Protein AF-A0A1X7VXQ3-F1 (afdb_monomer_lite)

InterPro domains:
  IPR001878 Zinc finger, CCHC-type [PF00098] (81-95)
  IPR001878 Zinc finger, CCHC-type [PS50158] (81-95)
  IPR001878 Zinc finger, CCHC-type [SM00343] (81-97)
  IPR003309 SCAN domain [PF02023] (4-66)
  IPR003309 SCAN domain [PS50804] (2-63)
  IPR003309 SCAN domain [SM00431] (2-93)
  IPR036875 Zinc finger, CCHC-type superfamily [SSF57756] (75-102)
  IPR038269 SCAN domain superfamily [G3DSA:1.10.4020.10] (1-68)

Structure (mmCIF, N/CA/C/O backbone):
data_AF-A0A1X7VXQ3-F1
#
_entry.id   AF-A0A1X7VXQ3-F1
#
loop_
_atom_site.group_PDB
_atom_site.id
_atom_site.type_symbol
_atom_site.label_atom_id
_atom_site.label_alt_id
_atom_site.label_comp_id
_atom_site.label_asym_id
_atom_site.label_entity_id
_atom_site.label_seq_id
_atom_site.pdbx_PDB_ins_code
_atom_site.Cartn_x
_atom_site.Cartn_y
_atom_site.Cartn_z
_atom_site.occupancy
_atom_site.B_iso_or_equiv
_atom_site.auth_seq_id
_atom_site.auth_comp_id
_atom_site.auth_asym_id
_atom_site.auth_atom_id
_atom_site.pdbx_PDB_model_num
ATOM 1 N N . MET A 1 1 ? -25.229 -13.938 18.050 1.00 72.38 1 MET A N 1
ATOM 2 C CA . MET A 1 1 ? -24.427 -14.676 17.047 1.00 72.38 1 MET A CA 1
ATOM 3 C C . MET A 1 1 ? -23.455 -13.798 16.242 1.00 72.38 1 MET A C 1
ATOM 5 O O . MET A 1 1 ? -22.750 -14.347 15.414 1.00 72.38 1 MET A O 1
ATOM 9 N N . LEU A 1 2 ? -23.349 -12.481 16.486 1.00 72.12 2 LEU A N 1
ATOM 10 C CA . LEU A 1 2 ? -22.375 -11.622 15.783 1.00 72.12 2 LEU A CA 1
ATOM 11 C C . LEU A 1 2 ? -21.063 -11.397 16.543 1.00 72.12 2 LEU A C 1
ATOM 13 O O . LEU A 1 2 ? -20.133 -10.846 15.964 1.00 72.12 2 LEU A O 1
ATOM 17 N N . THR A 1 3 ? -20.974 -11.860 17.796 1.00 80.31 3 THR A N 1
ATOM 18 C CA . THR A 1 3 ? -19.852 -11.569 18.699 1.00 80.31 3 THR A CA 1
ATOM 19 C C . THR A 1 3 ? -18.476 -11.785 18.055 1.00 80.31 3 THR A C 1
ATOM 21 O O . THR A 1 3 ? -17.692 -10.843 18.106 1.00 80.31 3 THR A O 1
ATOM 24 N N . PRO A 1 4 ? -18.199 -12.879 17.306 1.00 90.25 4 PRO A N 1
ATOM 25 C CA . PRO A 1 4 ? -16.858 -13.101 16.764 1.00 90.25 4 PRO A CA 1
ATOM 26 C C . PRO A 1 4 ? -16.435 -12.070 15.709 1.00 90.25 4 PRO A C 1
ATOM 28 O O . PRO A 1 4 ? -15.259 -11.737 15.613 1.00 90.25 4 PRO A O 1
ATOM 31 N N . ILE A 1 5 ? -17.379 -11.572 14.902 1.00 90.00 5 ILE A N 1
ATOM 32 C CA . ILE A 1 5 ? -17.082 -10.614 13.827 1.00 90.00 5 ILE A CA 1
ATOM 33 C C . ILE A 1 5 ? -16.861 -9.222 14.414 1.00 90.00 5 ILE A C 1
ATOM 35 O O . ILE A 1 5 ? -15.911 -8.548 14.024 1.00 90.00 5 ILE A O 1
ATOM 39 N N . THR A 1 6 ? -17.688 -8.811 15.377 1.00 89.69 6 THR A N 1
ATOM 40 C CA . THR A 1 6 ? -17.479 -7.559 16.122 1.00 89.69 6 THR A CA 1
ATOM 41 C C . THR A 1 6 ? -16.133 -7.553 16.840 1.00 89.69 6 THR A C 1
ATOM 43 O O . THR A 1 6 ? -15.379 -6.604 16.672 1.00 89.69 6 THR A O 1
ATOM 46 N N . ASP A 1 7 ? -15.762 -8.645 17.517 1.00 93.06 7 ASP A N 1
ATOM 47 C CA . ASP A 1 7 ? -14.481 -8.732 18.233 1.00 93.06 7 ASP A CA 1
ATOM 48 C C . ASP A 1 7 ? -13.268 -8.590 17.295 1.00 93.06 7 ASP A C 1
ATOM 50 O O . ASP A 1 7 ? -12.219 -8.068 17.680 1.00 93.06 7 ASP A O 1
ATOM 54 N N . LEU A 1 8 ? -13.376 -9.093 16.061 1.00 91.81 8 LEU A N 1
ATOM 55 C CA . LEU A 1 8 ? -12.333 -8.957 15.041 1.00 91.81 8 LEU A CA 1
ATOM 56 C C . LEU A 1 8 ? -12.295 -7.547 14.452 1.00 91.81 8 LEU A C 1
ATOM 58 O O . LEU A 1 8 ? -11.207 -7.000 14.265 1.00 91.81 8 LEU A O 1
ATOM 62 N N . ALA A 1 9 ? -13.461 -6.956 14.189 1.00 89.69 9 ALA A N 1
ATOM 63 C CA . ALA A 1 9 ? -13.564 -5.587 13.702 1.00 89.69 9 ALA A CA 1
ATOM 64 C C . ALA A 1 9 ? -12.978 -4.592 14.715 1.00 89.69 9 ALA A C 1
ATOM 66 O O . ALA A 1 9 ? -12.194 -3.730 14.322 1.00 89.69 9 ALA A O 1
ATOM 67 N N . ASP A 1 10 ? -13.258 -4.767 16.008 1.00 89.44 10 ASP A N 1
ATOM 68 C CA . ASP A 1 10 ? -12.723 -3.922 17.082 1.00 89.44 10 ASP A CA 1
ATOM 69 C C . ASP A 1 10 ? -11.194 -4.013 17.175 1.00 89.44 10 ASP A C 1
ATOM 71 O O . ASP A 1 10 ? -10.506 -3.003 17.332 1.00 89.44 10 ASP A O 1
ATOM 75 N N . LYS A 1 11 ? -10.634 -5.219 17.014 1.00 90.81 11 LYS A N 1
ATOM 76 C CA . LYS A 1 11 ? -9.175 -5.419 16.977 1.00 90.81 11 LYS A CA 1
ATOM 77 C C . LYS A 1 11 ? -8.533 -4.778 15.751 1.00 90.81 11 LYS A C 1
ATOM 79 O O . LYS A 1 11 ? -7.434 -4.240 15.854 1.00 90.81 11 LYS A O 1
ATOM 84 N N . TRP A 1 12 ? -9.188 -4.859 14.595 1.00 89.62 12 TRP A N 1
ATOM 85 C CA . TRP A 1 12 ? -8.664 -4.316 13.344 1.00 89.62 12 TRP A CA 1
ATOM 86 C C . TRP A 1 12 ? -8.716 -2.786 13.310 1.00 89.62 12 TRP A C 1
ATOM 88 O O . TRP A 1 12 ? -7.740 -2.137 12.938 1.00 89.62 12 TRP A O 1
ATOM 98 N N . LEU A 1 13 ? -9.829 -2.204 13.752 1.00 90.75 13 LEU A N 1
ATOM 99 C CA . LEU A 1 13 ? -10.107 -0.770 13.669 1.00 90.75 13 LEU A CA 1
ATOM 100 C C . LEU A 1 13 ? -9.645 0.013 14.906 1.00 90.75 13 LEU A C 1
ATOM 102 O O . LEU A 1 13 ? -9.999 1.179 15.054 1.00 90.75 13 LEU A O 1
ATOM 106 N N . VAL A 1 14 ? -8.813 -0.579 15.769 1.00 89.62 14 VAL A N 1
ATOM 107 C CA . VAL A 1 14 ? -8.355 0.033 17.032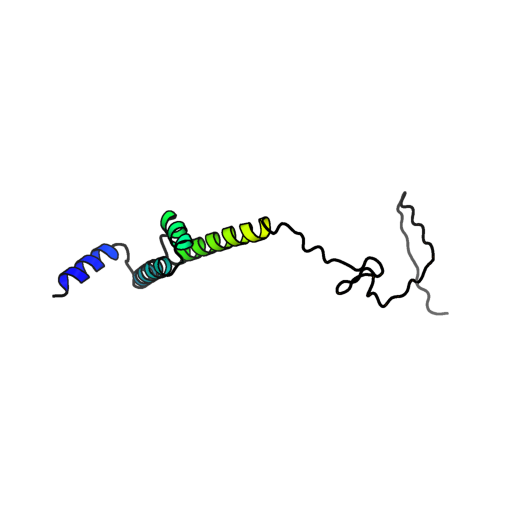 1.00 89.62 14 VAL A CA 1
ATOM 108 C C . VAL A 1 14 ? -7.675 1.400 16.851 1.00 89.62 14 VAL A C 1
ATOM 110 O O . VAL A 1 14 ? -7.748 2.256 17.728 1.00 89.62 14 VAL A O 1
ATOM 113 N N . SER A 1 15 ? -7.025 1.637 15.707 1.00 83.75 15 SER A N 1
ATOM 114 C CA . SER A 1 15 ? -6.364 2.908 15.372 1.00 83.75 15 SER A CA 1
ATOM 115 C C . SER A 1 15 ? -7.260 3.894 14.605 1.00 83.75 15 SER A C 1
ATOM 117 O O . SER A 1 15 ? -6.843 5.020 14.320 1.00 83.75 15 SER A O 1
ATOM 119 N N . CYS A 1 16 ? -8.488 3.499 14.262 1.00 89.88 16 CYS A N 1
ATOM 120 C CA . CYS A 1 16 ? -9.429 4.303 13.493 1.00 89.88 16 CYS A CA 1
ATOM 121 C C . CYS A 1 16 ? -10.340 5.108 14.420 1.00 89.88 16 CYS A C 1
ATOM 123 O O . CYS A 1 16 ? -11.357 4.620 14.899 1.00 89.88 16 CYS A O 1
ATOM 125 N N . THR A 1 17 ? -10.001 6.375 14.640 1.00 91.00 17 THR A N 1
ATOM 126 C CA . THR A 1 17 ? -10.780 7.264 15.519 1.00 91.00 17 THR A CA 1
ATOM 127 C C . THR A 1 17 ? -11.895 8.024 14.801 1.00 91.00 17 THR A C 1
ATOM 129 O O . THR A 1 17 ? -12.737 8.635 15.455 1.00 91.00 17 THR A O 1
ATOM 132 N N . THR A 1 18 ? -11.917 8.005 13.464 1.00 95.75 18 THR A N 1
ATOM 133 C CA . THR A 1 18 ? -12.921 8.7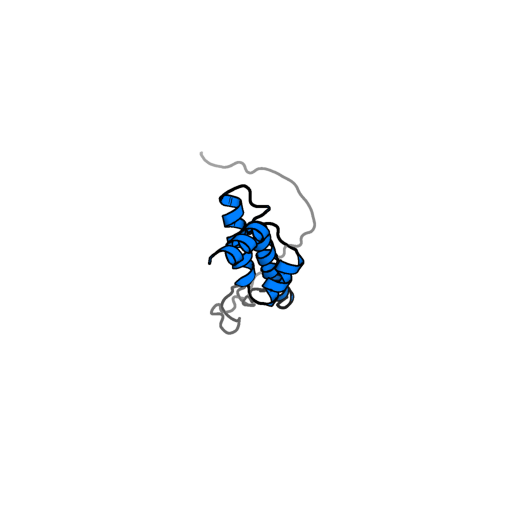06 12.654 1.00 95.75 18 THR A CA 1
ATOM 134 C C . THR A 1 18 ? -13.442 7.830 11.521 1.00 95.75 18 THR A C 1
ATOM 136 O O . THR A 1 18 ? -12.789 6.874 11.093 1.00 95.75 18 THR A O 1
ATOM 139 N N . ARG A 1 19 ? -14.616 8.189 10.989 1.00 96.56 19 ARG A N 1
ATOM 140 C CA . ARG A 1 19 ? -15.218 7.526 9.824 1.00 96.56 19 ARG A CA 1
ATOM 141 C C . ARG A 1 19 ? -14.261 7.506 8.631 1.00 96.56 19 ARG A C 1
ATOM 143 O O . ARG A 1 19 ? -14.174 6.504 7.930 1.00 96.56 19 ARG A O 1
ATOM 150 N N . GLU A 1 20 ? -13.525 8.588 8.417 1.00 96.62 20 GLU A N 1
ATOM 151 C CA . GLU A 1 20 ? -12.558 8.732 7.328 1.00 96.62 20 GLU A CA 1
ATOM 152 C C . GLU A 1 20 ? -11.404 7.739 7.480 1.00 96.62 20 GLU A C 1
ATOM 154 O O . GLU A 1 20 ? -10.971 7.162 6.488 1.00 96.62 20 GLU A O 1
ATOM 159 N N . LYS A 1 21 ? -10.944 7.488 8.713 1.00 95.06 21 LYS A N 1
ATOM 160 C CA . LYS A 1 21 ? -9.909 6.482 8.989 1.00 95.06 21 LYS A CA 1
ATOM 161 C C . LYS A 1 21 ? -10.399 5.062 8.732 1.00 95.06 21 LYS A C 1
ATOM 163 O O . LYS A 1 21 ? -9.676 4.294 8.109 1.00 95.06 21 LYS A O 1
ATOM 168 N N . VAL A 1 22 ? -11.632 4.739 9.126 1.00 95.75 22 VAL A N 1
ATOM 169 C CA . VAL A 1 22 ? -12.237 3.431 8.815 1.00 95.75 22 VAL A CA 1
ATOM 170 C C . VAL A 1 22 ? -12.336 3.231 7.302 1.00 95.75 22 VAL A C 1
ATOM 172 O O . VAL A 1 22 ? -11.946 2.185 6.790 1.00 95.75 22 VAL A O 1
ATOM 175 N N . ILE A 1 23 ? -12.813 4.248 6.577 1.00 96.75 23 ILE A N 1
ATOM 176 C CA . ILE A 1 23 ? -12.896 4.210 5.112 1.00 96.75 23 ILE A CA 1
ATOM 177 C C . ILE A 1 23 ? -11.508 3.999 4.502 1.00 96.75 23 ILE A C 1
ATOM 179 O O . ILE A 1 23 ? -11.353 3.127 3.653 1.00 96.75 23 ILE A O 1
ATOM 183 N N . ASP A 1 24 ? -10.498 4.750 4.944 1.00 96.62 24 ASP A N 1
ATOM 184 C CA . ASP A 1 24 ? -9.130 4.616 4.438 1.00 96.62 24 ASP A CA 1
ATOM 185 C C . ASP A 1 24 ? -8.538 3.225 4.716 1.00 96.62 24 ASP A C 1
ATOM 187 O O . ASP A 1 24 ? -7.906 2.660 3.827 1.00 96.62 24 ASP A O 1
ATOM 191 N N . CYS A 1 25 ? -8.799 2.626 5.884 1.00 95.19 25 CYS A N 1
ATOM 192 C CA . CYS A 1 25 ? -8.393 1.252 6.200 1.00 95.19 25 CYS A CA 1
ATOM 193 C C . CYS A 1 25 ? -9.019 0.222 5.254 1.00 95.19 25 CYS A C 1
ATOM 195 O O . CYS A 1 25 ? -8.308 -0.632 4.721 1.00 95.19 25 CYS A O 1
ATOM 197 N N . VAL A 1 26 ? -10.327 0.325 5.000 1.00 95.81 26 VAL A N 1
ATOM 198 C CA . VAL A 1 26 ? -11.030 -0.565 4.061 1.00 95.81 26 VAL A CA 1
ATOM 199 C C . VAL A 1 26 ? -10.491 -0.386 2.641 1.00 95.81 26 VAL A C 1
ATOM 201 O O . VAL A 1 26 ? -10.207 -1.370 1.957 1.00 95.81 26 VAL A O 1
ATOM 204 N N . ILE A 1 27 ? -10.312 0.863 2.193 1.00 97.31 27 ILE A N 1
ATOM 205 C CA . ILE A 1 27 ? -9.757 1.158 0.867 1.00 97.31 27 ILE A CA 1
ATOM 206 C C . ILE A 1 27 ? -8.340 0.605 0.758 1.00 97.31 27 ILE A C 1
ATOM 208 O O . ILE A 1 27 ? -8.026 -0.023 -0.246 1.00 97.31 27 ILE A O 1
ATOM 212 N N . LEU A 1 28 ? -7.491 0.814 1.764 1.00 97.00 28 LEU A N 1
ATOM 213 C CA . LEU A 1 28 ? -6.117 0.324 1.779 1.00 97.00 28 LEU A CA 1
ATOM 214 C C . LEU A 1 28 ? -6.067 -1.198 1.618 1.00 97.00 28 LEU A C 1
ATOM 216 O O . LEU A 1 28 ? -5.347 -1.698 0.752 1.00 97.00 28 LEU A O 1
ATOM 220 N N . GLU A 1 29 ? -6.844 -1.933 2.411 1.00 94.88 29 GLU A N 1
ATOM 221 C CA . GLU A 1 29 ? -6.888 -3.393 2.327 1.00 94.88 29 GLU A CA 1
ATOM 222 C C . GLU A 1 29 ? -7.361 -3.860 0.945 1.00 94.88 29 GLU A C 1
ATOM 224 O O . GLU A 1 29 ? -6.699 -4.675 0.291 1.00 94.88 29 GLU A O 1
ATOM 229 N N . GLN A 1 30 ? -8.472 -3.300 0.462 1.00 97.62 30 GLN A N 1
ATOM 230 C CA . GLN A 1 30 ? -9.042 -3.679 -0.826 1.00 97.62 30 GLN A CA 1
ATOM 231 C C . GLN A 1 30 ? -8.114 -3.320 -1.994 1.00 97.62 30 GLN A C 1
ATOM 233 O O . GLN A 1 30 ? -7.960 -4.113 -2.928 1.00 97.62 30 GLN A O 1
ATOM 238 N N . PHE A 1 31 ? -7.472 -2.153 -1.929 1.00 97.88 31 PHE A N 1
ATOM 239 C CA . PHE A 1 31 ? -6.500 -1.681 -2.909 1.00 97.88 31 PHE A CA 1
ATOM 240 C C . PHE A 1 31 ? -5.314 -2.638 -2.999 1.00 97.88 31 PHE A C 1
ATOM 242 O O . PHE A 1 31 ? -4.965 -3.095 -4.083 1.00 97.88 31 PHE A O 1
ATOM 249 N N . VAL A 1 32 ? -4.718 -3.006 -1.865 1.00 97.00 32 VAL A N 1
ATOM 250 C CA . VAL A 1 32 ? -3.574 -3.923 -1.852 1.00 97.00 32 VAL A CA 1
ATOM 251 C C . VAL A 1 32 ? -3.965 -5.304 -2.390 1.00 97.00 32 VAL A C 1
ATOM 253 O O . VAL A 1 32 ? -3.175 -5.927 -3.099 1.00 97.00 32 VAL A O 1
ATOM 256 N N . ASN A 1 33 ? -5.174 -5.786 -2.097 1.00 94.44 33 ASN A N 1
ATOM 257 C CA . ASN A 1 33 ? -5.626 -7.108 -2.534 1.00 94.44 33 ASN A CA 1
ATOM 258 C C . ASN A 1 33 ? -5.951 -7.188 -4.036 1.00 94.44 33 ASN A C 1
ATOM 260 O O . ASN A 1 33 ? -5.754 -8.252 -4.623 1.00 94.44 33 ASN A O 1
ATOM 264 N N . VAL A 1 34 ? -6.378 -6.090 -4.674 1.00 96.88 34 VAL A N 1
ATOM 265 C CA . VAL A 1 34 ? -6.683 -6.074 -6.121 1.00 96.88 34 VAL A CA 1
ATOM 266 C C . VAL A 1 34 ? -5.438 -5.941 -7.009 1.00 96.88 34 VAL A C 1
ATOM 268 O O . VAL A 1 34 ? -5.494 -6.244 -8.200 1.00 96.88 34 VAL A O 1
ATOM 271 N N . LEU A 1 35 ? -4.298 -5.517 -6.454 1.00 96.06 35 LEU A N 1
ATOM 272 C CA . LEU A 1 35 ? -3.053 -5.400 -7.217 1.00 96.06 35 LEU A CA 1
ATOM 273 C C . LEU A 1 35 ? -2.588 -6.761 -7.774 1.00 96.06 35 LEU A C 1
ATOM 275 O O . LEU A 1 35 ? -2.728 -7.776 -7.089 1.00 96.06 35 LEU A O 1
ATOM 279 N N . PRO A 1 36 ? -1.954 -6.797 -8.964 1.00 95.31 36 PRO A N 1
ATOM 280 C CA . PRO A 1 36 ? -1.237 -7.977 -9.448 1.00 95.31 36 PRO A CA 1
ATOM 281 C C . PRO A 1 36 ? -0.178 -8.447 -8.443 1.00 95.31 36 PRO A C 1
ATOM 283 O O . PRO A 1 36 ? 0.362 -7.637 -7.691 1.00 95.31 36 PRO A O 1
ATOM 286 N N . GLU A 1 37 ? 0.154 -9.741 -8.443 1.00 94.81 37 GLU A N 1
ATOM 287 C CA . GLU A 1 37 ? 0.995 -10.368 -7.411 1.00 94.81 37 GLU A CA 1
ATOM 288 C C . GLU A 1 37 ? 2.318 -9.640 -7.158 1.00 94.81 37 GLU A C 1
ATOM 290 O O . GLU A 1 37 ? 2.634 -9.313 -6.015 1.00 94.81 37 GLU A O 1
ATOM 295 N N . GLU A 1 38 ? 3.049 -9.310 -8.220 1.00 94.50 38 GLU A N 1
ATOM 296 C CA . GLU A 1 38 ? 4.339 -8.635 -8.104 1.00 94.50 38 GLU A CA 1
ATOM 297 C C . GLU A 1 38 ? 4.218 -7.242 -7.464 1.00 94.50 38 GLU A C 1
ATOM 299 O O . GLU A 1 38 ? 5.018 -6.876 -6.602 1.00 94.50 38 GLU A O 1
ATOM 304 N N . ALA A 1 39 ? 3.204 -6.469 -7.871 1.00 95.62 39 ALA A N 1
ATOM 305 C CA . ALA A 1 39 ? 2.946 -5.137 -7.333 1.00 95.62 39 ALA A CA 1
ATOM 306 C C . ALA A 1 39 ? 2.468 -5.224 -5.880 1.00 95.62 39 ALA A C 1
ATOM 308 O O . ALA A 1 39 ? 2.914 -4.462 -5.026 1.00 95.62 39 ALA A O 1
ATOM 309 N N . ARG A 1 40 ? 1.593 -6.187 -5.579 1.00 97.38 40 ARG A N 1
ATOM 310 C CA . ARG A 1 40 ? 1.066 -6.430 -4.236 1.00 97.38 40 ARG A CA 1
ATOM 311 C C . ARG A 1 40 ? 2.178 -6.761 -3.247 1.00 97.38 40 ARG A C 1
ATOM 313 O O . ARG A 1 40 ? 2.213 -6.161 -2.175 1.00 97.38 40 ARG A O 1
ATOM 320 N N . THR A 1 41 ? 3.083 -7.676 -3.594 1.00 97.06 41 THR A N 1
ATOM 321 C CA . THR A 1 41 ? 4.244 -8.018 -2.755 1.00 97.06 41 THR A CA 1
ATOM 322 C C . THR A 1 41 ? 5.104 -6.783 -2.505 1.00 97.06 41 THR A C 1
ATOM 324 O O . THR A 1 41 ? 5.372 -6.439 -1.355 1.00 97.06 41 THR A O 1
ATOM 327 N N . TRP A 1 42 ? 5.426 -6.039 -3.565 1.00 96.50 42 TRP A N 1
ATOM 328 C CA . TRP A 1 42 ? 6.248 -4.832 -3.477 1.00 96.50 42 TRP A CA 1
ATOM 329 C C . TRP A 1 42 ? 5.632 -3.735 -2.594 1.00 96.50 42 TRP A C 1
ATOM 331 O O . TRP A 1 42 ? 6.338 -3.087 -1.816 1.00 96.50 42 TRP A O 1
ATOM 341 N N . VAL A 1 43 ? 4.317 -3.520 -2.695 1.00 97.81 43 VAL A N 1
ATOM 342 C CA . VAL A 1 43 ? 3.587 -2.549 -1.865 1.00 97.81 43 VAL A CA 1
ATOM 343 C C . VAL A 1 43 ? 3.536 -3.021 -0.409 1.00 97.81 43 VAL A C 1
ATOM 345 O O . VAL A 1 43 ? 3.826 -2.229 0.487 1.00 97.81 43 VAL A O 1
ATOM 348 N N . LYS A 1 44 ? 3.240 -4.304 -0.146 1.00 96.69 44 LYS A N 1
ATOM 349 C CA . LYS A 1 44 ? 3.173 -4.858 1.222 1.00 96.69 44 LYS A CA 1
ATOM 350 C C . LYS A 1 44 ? 4.505 -4.771 1.968 1.00 96.69 44 LYS A C 1
ATOM 352 O O . LYS A 1 44 ? 4.504 -4.434 3.150 1.00 96.69 44 LYS A O 1
ATOM 357 N N . GLU A 1 45 ? 5.631 -5.013 1.298 1.00 97.25 45 GLU A N 1
ATOM 358 C CA . GLU A 1 45 ? 6.975 -4.904 1.895 1.00 97.25 45 GLU A CA 1
ATOM 359 C C . GLU A 1 45 ? 7.268 -3.512 2.474 1.00 97.25 45 GLU A C 1
ATOM 361 O O . GLU A 1 45 ? 8.016 -3.386 3.443 1.00 97.25 45 GLU A O 1
ATOM 366 N N . ARG A 1 46 ? 6.647 -2.468 1.915 1.00 97.00 46 ARG A N 1
ATOM 367 C CA . ARG A 1 46 ? 6.813 -1.072 2.346 1.00 97.00 46 ARG A CA 1
ATOM 368 C C . ARG A 1 46 ? 5.833 -0.638 3.429 1.00 97.00 46 ARG A C 1
ATOM 370 O O . ARG A 1 46 ? 5.951 0.480 3.911 1.00 97.00 46 ARG A O 1
ATOM 377 N N . LYS A 1 47 ? 4.907 -1.518 3.827 1.00 96.12 47 LYS A N 1
ATOM 378 C CA . LYS A 1 47 ? 3.974 -1.323 4.950 1.00 96.12 47 LYS A CA 1
ATOM 379 C C . LYS A 1 47 ? 3.253 0.040 4.909 1.00 96.12 47 LYS A C 1
ATOM 381 O O . LYS A 1 47 ? 3.394 0.817 5.852 1.00 96.12 47 LYS A O 1
ATOM 386 N N . PRO A 1 48 ? 2.497 0.343 3.836 1.00 97.19 48 PRO A N 1
ATOM 387 C CA . PRO A 1 48 ? 1.773 1.604 3.731 1.00 97.19 48 PRO A CA 1
ATOM 388 C C . PRO A 1 48 ? 0.803 1.788 4.900 1.00 97.19 48 PRO A C 1
ATOM 390 O O . PRO A 1 48 ? 0.095 0.861 5.295 1.00 97.19 48 PRO A O 1
ATOM 393 N N . SER A 1 49 ? 0.759 3.008 5.418 1.00 94.38 49 SER A N 1
ATOM 394 C CA . SER A 1 49 ? -0.094 3.439 6.527 1.00 94.38 49 SER A CA 1
ATOM 395 C C . SER A 1 49 ? -1.447 4.004 6.081 1.00 94.38 49 SER A C 1
ATOM 397 O O . SER A 1 49 ? -2.319 4.237 6.915 1.00 94.38 49 SER A O 1
ATOM 399 N N . SER A 1 50 ? -1.619 4.249 4.777 1.00 96.38 50 SER A N 1
ATOM 400 C CA . SER A 1 50 ? -2.841 4.803 4.181 1.00 96.38 50 SER A CA 1
ATOM 401 C C . SER A 1 50 ? -3.031 4.341 2.739 1.00 96.38 50 SER A C 1
ATOM 403 O O . SER A 1 50 ? -2.062 3.966 2.064 1.00 96.38 50 SER A O 1
ATOM 405 N N . SER A 1 51 ? -4.261 4.429 2.227 1.00 97.12 51 SER A N 1
ATOM 406 C CA . SER A 1 51 ? -4.553 4.098 0.824 1.00 97.12 51 SER A CA 1
ATOM 407 C C . SER A 1 51 ? -3.762 4.970 -0.157 1.00 97.12 51 SER A C 1
ATOM 409 O O . SER A 1 51 ? -3.261 4.483 -1.171 1.00 97.12 51 SER A O 1
ATOM 411 N N . LYS A 1 52 ? -3.566 6.248 0.184 1.00 98.00 52 LYS A N 1
ATOM 412 C CA . LYS A 1 52 ? -2.767 7.198 -0.598 1.00 98.00 52 LYS A CA 1
ATOM 413 C C . LYS A 1 52 ? -1.310 6.754 -0.723 1.00 98.00 52 LYS A C 1
ATOM 415 O O . LYS A 1 52 ? -0.748 6.793 -1.815 1.00 98.00 52 LYS A O 1
ATOM 420 N N . GLU A 1 53 ? -0.703 6.330 0.382 1.00 98.06 53 GLU A N 1
ATOM 421 C CA . GLU A 1 53 ? 0.680 5.849 0.393 1.00 98.06 53 GLU A CA 1
ATOM 422 C C . GLU A 1 53 ? 0.825 4.554 -0.417 1.00 98.06 53 GLU A C 1
ATOM 424 O O . GLU A 1 53 ? 1.731 4.439 -1.243 1.00 98.06 53 GLU A O 1
ATOM 429 N N . ALA A 1 54 ? -0.121 3.621 -0.276 1.00 98.25 54 ALA A N 1
ATOM 430 C CA . ALA A 1 54 ? -0.156 2.410 -1.094 1.00 98.25 54 ALA A CA 1
ATOM 431 C C . ALA A 1 54 ? -0.286 2.723 -2.595 1.00 98.25 54 ALA A C 1
ATOM 433 O O . ALA A 1 54 ? 0.387 2.092 -3.413 1.00 98.25 54 ALA A O 1
ATOM 434 N N . GLY A 1 55 ? -1.097 3.720 -2.960 1.00 97.69 55 GLY A N 1
ATOM 435 C CA . GLY A 1 55 ? -1.227 4.210 -4.333 1.00 97.69 55 GLY A CA 1
ATOM 436 C C . GLY A 1 55 ? 0.085 4.765 -4.884 1.00 97.69 55 GLY A C 1
ATOM 437 O O . GLY A 1 55 ? 0.508 4.380 -5.973 1.00 97.69 55 GLY A O 1
ATOM 438 N N . GLN A 1 56 ? 0.780 5.597 -4.104 1.00 98.19 56 GLN A N 1
ATOM 439 C CA . GLN A 1 56 ? 2.098 6.117 -4.480 1.00 98.19 56 GLN A CA 1
ATOM 440 C C . GLN A 1 56 ? 3.121 4.991 -4.664 1.00 98.19 56 GLN A C 1
ATOM 442 O O . GLN A 1 56 ? 3.937 5.015 -5.583 1.00 98.19 56 GLN A O 1
ATOM 447 N N . PHE A 1 57 ? 3.076 3.980 -3.803 1.00 98.12 57 PHE A N 1
ATOM 448 C CA . PHE A 1 57 ? 3.928 2.805 -3.911 1.00 98.12 57 PHE A CA 1
ATOM 449 C C . PHE A 1 57 ? 3.635 2.006 -5.189 1.00 98.12 57 PHE A C 1
ATOM 451 O O . PHE A 1 57 ? 4.560 1.688 -5.936 1.00 98.12 57 PHE A O 1
ATOM 458 N N . ALA A 1 58 ? 2.368 1.741 -5.497 1.00 96.81 58 ALA A N 1
ATOM 459 C CA . ALA A 1 58 ? 1.988 1.062 -6.734 1.00 96.81 58 ALA A CA 1
ATOM 460 C C . ALA A 1 58 ? 2.408 1.852 -7.988 1.00 96.81 58 ALA A C 1
ATOM 462 O O . ALA A 1 58 ? 2.867 1.259 -8.966 1.00 96.81 58 ALA A O 1
ATOM 463 N N . GLU A 1 59 ? 2.307 3.182 -7.945 1.00 96.38 59 GLU A N 1
ATOM 464 C CA . GLU A 1 59 ? 2.780 4.070 -9.008 1.00 96.38 59 GLU A CA 1
ATOM 465 C C . GLU A 1 59 ? 4.293 3.942 -9.216 1.00 96.38 59 GLU A C 1
ATOM 467 O O . GLU A 1 59 ? 4.745 3.668 -10.325 1.00 96.38 59 GLU A O 1
ATOM 472 N N . ASN A 1 60 ? 5.074 4.038 -8.138 1.00 96.06 60 ASN A N 1
ATOM 473 C CA . ASN A 1 60 ? 6.529 3.892 -8.189 1.00 96.06 60 ASN A CA 1
ATOM 474 C C . ASN A 1 60 ? 6.944 2.518 -8.737 1.00 96.06 60 ASN A C 1
ATOM 476 O O . ASN A 1 60 ? 7.893 2.419 -9.514 1.00 96.06 60 ASN A O 1
ATOM 480 N N . PHE A 1 61 ? 6.229 1.453 -8.358 1.00 94.25 61 PHE A N 1
ATOM 481 C CA . PHE A 1 61 ? 6.449 0.116 -8.906 1.00 94.25 61 PHE A CA 1
ATOM 482 C C . PHE A 1 61 ? 6.198 0.073 -10.417 1.00 94.25 61 PHE A C 1
ATOM 484 O O . PHE A 1 61 ? 7.014 -0.481 -11.160 1.00 94.25 61 PHE A O 1
ATOM 491 N N . ARG A 1 62 ? 5.086 0.664 -10.878 1.00 91.56 62 ARG A N 1
ATOM 492 C CA . ARG A 1 62 ? 4.751 0.740 -12.305 1.00 91.56 62 ARG A CA 1
ATOM 493 C C . ARG A 1 62 ? 5.819 1.515 -13.068 1.00 91.56 62 ARG A C 1
ATOM 495 O O . ARG A 1 62 ? 6.301 1.013 -14.080 1.00 91.56 62 ARG A O 1
ATOM 502 N N . GLN A 1 63 ? 6.226 2.677 -12.563 1.00 91.25 63 GLN A N 1
ATOM 503 C CA . GLN A 1 63 ? 7.249 3.506 -13.194 1.00 91.25 63 GLN A CA 1
ATOM 504 C C . GLN A 1 63 ? 8.583 2.763 -13.283 1.00 91.25 63 GLN A C 1
ATOM 506 O O . GLN A 1 63 ? 9.116 2.621 -14.371 1.00 91.25 63 GLN A O 1
ATOM 511 N N . ALA A 1 64 ? 9.050 2.134 -12.202 1.00 89.56 64 ALA A N 1
ATOM 512 C CA . ALA A 1 64 ? 10.296 1.365 -12.219 1.00 89.56 64 ALA A CA 1
ATOM 513 C C . ALA A 1 64 ? 10.272 0.162 -13.187 1.00 89.56 64 ALA A C 1
ATOM 515 O O . ALA A 1 64 ? 11.324 -0.321 -13.611 1.00 89.56 64 ALA A O 1
ATOM 516 N N . ARG A 1 65 ? 9.089 -0.365 -13.530 1.00 84.75 65 ARG A N 1
ATOM 517 C CA . ARG A 1 65 ? 8.923 -1.405 -14.561 1.00 84.75 65 ARG A CA 1
ATOM 518 C C . ARG A 1 65 ? 8.894 -0.813 -15.974 1.00 84.75 65 ARG A C 1
ATOM 520 O O . ARG A 1 65 ? 9.443 -1.437 -16.879 1.00 84.75 65 ARG A O 1
ATOM 527 N N . MET A 1 66 ? 8.310 0.372 -16.155 1.00 71.19 66 MET A N 1
ATOM 528 C CA . MET A 1 66 ? 8.326 1.108 -17.427 1.00 71.19 66 MET A CA 1
ATOM 529 C C . MET A 1 66 ? 9.716 1.668 -17.743 1.00 71.19 66 MET A C 1
ATOM 531 O O . MET A 1 66 ? 10.184 1.513 -18.864 1.00 71.19 66 MET A O 1
ATOM 535 N N . ASP A 1 67 ? 10.436 2.186 -16.751 1.00 67.12 67 ASP A N 1
ATOM 536 C CA . ASP A 1 67 ? 11.821 2.643 -16.894 1.00 67.12 67 ASP A CA 1
ATOM 537 C C . ASP A 1 67 ? 12.731 1.490 -17.329 1.00 67.12 67 ASP A C 1
ATOM 539 O O . ASP A 1 67 ? 13.626 1.668 -18.148 1.00 67.12 67 ASP A O 1
ATOM 543 N N . LYS A 1 68 ? 12.480 0.268 -16.833 1.00 61.34 68 LYS A N 1
ATOM 544 C CA . LYS A 1 68 ? 13.179 -0.938 -17.304 1.00 61.34 68 LYS A CA 1
ATOM 545 C C . LYS A 1 68 ? 12.876 -1.246 -18.768 1.00 61.34 68 LYS A C 1
ATOM 547 O O . LYS A 1 68 ? 13.773 -1.718 -19.458 1.00 61.34 68 LYS A O 1
ATOM 552 N N . TRP A 1 69 ? 11.657 -0.992 -19.243 1.00 55.22 69 TRP A N 1
ATOM 553 C CA . TRP A 1 69 ? 11.307 -1.122 -20.659 1.00 55.22 69 TRP A CA 1
ATOM 554 C C . TRP A 1 69 ? 11.979 -0.032 -21.498 1.00 55.22 69 TRP A C 1
ATOM 556 O O . TRP A 1 69 ? 12.626 -0.360 -22.483 1.00 55.22 69 TRP A O 1
ATOM 566 N N . GLU A 1 70 ? 11.933 1.236 -21.097 1.00 58.62 70 GLU A N 1
ATOM 567 C CA . GLU A 1 70 ? 12.604 2.323 -21.826 1.00 58.62 70 GLU A CA 1
ATOM 568 C C . GLU A 1 70 ? 14.132 2.161 -21.842 1.00 58.62 70 GLU A C 1
ATOM 570 O O . GLU A 1 70 ? 14.770 2.365 -22.874 1.00 58.62 70 GLU A O 1
ATOM 575 N N . ALA A 1 71 ? 14.723 1.707 -20.735 1.00 59.84 71 ALA A N 1
ATOM 576 C CA . ALA A 1 71 ? 16.146 1.392 -20.654 1.00 59.84 71 ALA A CA 1
ATOM 577 C C . ALA A 1 71 ? 16.521 0.146 -21.478 1.00 59.84 71 ALA A C 1
ATOM 579 O O . ALA A 1 71 ? 17.575 0.129 -22.115 1.00 59.84 71 ALA A O 1
ATOM 580 N N . ALA A 1 72 ? 15.676 -0.893 -21.501 1.00 56.53 72 ALA A N 1
ATOM 581 C CA . ALA A 1 72 ? 15.903 -2.097 -22.308 1.00 56.53 72 ALA A CA 1
ATOM 582 C C . ALA A 1 72 ? 15.714 -1.836 -23.810 1.00 56.53 72 ALA A C 1
ATOM 584 O O . ALA A 1 72 ? 16.465 -2.356 -24.636 1.00 56.53 72 ALA A O 1
ATOM 585 N N . ILE A 1 73 ? 14.754 -0.986 -24.176 1.00 59.59 73 ILE A N 1
ATOM 586 C CA . ILE A 1 73 ? 14.553 -0.458 -25.528 1.00 59.59 73 ILE A CA 1
ATOM 587 C C . ILE A 1 73 ? 15.388 0.817 -25.689 1.00 59.59 73 ILE A C 1
ATOM 589 O O . ILE A 1 73 ? 14.904 1.785 -26.259 1.00 59.59 73 ILE A O 1
ATOM 593 N N . GLY A 1 74 ? 16.635 0.832 -25.196 1.00 55.31 74 GLY A N 1
ATOM 594 C CA . GLY A 1 74 ? 17.605 1.930 -25.308 1.00 55.31 74 GLY A CA 1
ATOM 595 C C . GLY A 1 74 ? 17.956 2.282 -26.759 1.00 55.31 74 GLY A C 1
ATOM 596 O O . GLY A 1 74 ? 19.087 2.152 -27.218 1.00 55.31 74 GLY A O 1
ATOM 597 N N . ARG A 1 75 ? 16.963 2.718 -27.516 1.00 50.97 75 ARG A N 1
ATOM 598 C CA . ARG A 1 75 ? 17.003 3.131 -28.898 1.00 50.97 75 ARG A CA 1
ATOM 599 C C . ARG A 1 75 ? 16.379 4.511 -28.844 1.00 50.97 75 ARG A C 1
ATOM 601 O O . ARG A 1 75 ? 15.161 4.640 -28.756 1.00 50.97 75 ARG A O 1
ATOM 608 N N . LYS A 1 76 ? 17.218 5.554 -28.888 1.00 56.69 76 LYS A N 1
ATOM 609 C CA . LYS A 1 76 ? 16.753 6.854 -29.382 1.00 56.69 76 LYS A CA 1
ATOM 610 C C . LYS A 1 76 ? 15.894 6.533 -30.602 1.00 56.69 76 LYS A C 1
ATOM 612 O O . LYS A 1 76 ? 16.386 5.861 -31.514 1.00 56.69 76 LYS A O 1
ATOM 617 N N . VAL A 1 77 ? 14.622 6.923 -30.601 1.00 61.75 77 VAL A N 1
ATOM 618 C CA . VAL A 1 77 ? 13.830 6.929 -31.831 1.00 61.75 77 VAL A CA 1
ATOM 619 C C . VAL A 1 77 ? 14.460 8.019 -32.686 1.00 61.75 77 VAL A C 1
ATOM 621 O O . VAL A 1 77 ? 14.050 9.172 -32.684 1.00 61.75 77 VAL A O 1
ATOM 624 N N . GLU A 1 78 ? 15.576 7.681 -33.319 1.00 61.94 78 GLU A N 1
ATOM 625 C CA . GLU A 1 78 ? 16.209 8.524 -34.302 1.00 61.94 78 GLU A CA 1
ATOM 626 C C . GLU A 1 78 ? 15.282 8.434 -35.504 1.00 61.94 78 GLU A C 1
ATOM 628 O O . GLU A 1 78 ? 15.222 7.405 -36.182 1.00 61.94 78 GLU A O 1
ATOM 633 N N . GLU A 1 79 ? 14.448 9.461 -35.670 1.00 67.12 79 GLU A N 1
ATOM 634 C CA . GLU A 1 79 ? 13.557 9.612 -36.813 1.00 67.12 79 GLU A CA 1
ATOM 635 C C . GLU A 1 79 ? 14.379 9.419 -38.087 1.00 67.12 79 GLU A C 1
ATOM 637 O O . GLU A 1 79 ? 15.105 10.317 -38.527 1.00 67.12 79 GLU A O 1
ATOM 642 N N . LYS A 1 80 ? 14.313 8.209 -38.656 1.00 77.81 80 LYS A N 1
ATOM 643 C CA . LYS A 1 80 ? 15.076 7.862 -39.849 1.00 77.81 80 LYS A CA 1
ATOM 644 C C . LYS A 1 80 ? 14.604 8.766 -40.968 1.00 77.81 80 LYS A C 1
ATOM 646 O O . LYS A 1 80 ? 13.484 8.669 -41.467 1.00 77.81 80 LYS A O 1
ATOM 651 N N . ARG A 1 81 ? 15.485 9.685 -41.319 1.00 86.56 81 ARG A N 1
ATOM 652 C CA . ARG A 1 81 ? 15.222 10.757 -42.253 1.00 86.56 81 ARG A CA 1
ATOM 653 C C . ARG A 1 81 ? 15.782 10.361 -43.609 1.00 86.56 81 ARG A C 1
ATOM 655 O O . ARG A 1 81 ? 16.878 9.811 -43.699 1.00 86.56 81 ARG A O 1
ATOM 662 N N . CYS A 1 82 ? 15.051 10.660 -44.674 1.00 87.38 82 CYS A N 1
ATOM 663 C CA . CYS A 1 82 ? 15.515 10.437 -46.032 1.00 87.38 82 CYS A CA 1
ATOM 664 C C . CYS A 1 82 ? 16.880 11.111 -46.235 1.00 87.38 82 CYS A C 1
ATOM 666 O O . CYS A 1 82 ? 17.036 12.315 -46.020 1.00 87.38 82 CYS A O 1
ATOM 668 N N . HIS A 1 83 ? 17.883 10.338 -46.656 1.00 86.12 83 HIS A N 1
ATOM 669 C CA . HIS A 1 83 ? 19.239 10.860 -46.823 1.00 86.12 83 HIS A CA 1
ATOM 670 C C . HIS A 1 83 ? 19.343 11.902 -47.947 1.00 86.12 83 HIS A C 1
ATOM 672 O O . HIS A 1 83 ? 20.240 12.741 -47.865 1.00 86.12 83 HIS A O 1
ATOM 678 N N . ASN A 1 84 ? 18.411 11.879 -48.912 1.00 84.81 84 ASN A N 1
ATOM 679 C CA . ASN A 1 84 ? 18.330 12.806 -50.042 1.00 84.81 84 ASN A CA 1
ATOM 680 C C . ASN A 1 84 ? 17.698 14.157 -49.651 1.00 84.81 84 ASN A C 1
ATOM 682 O O . ASN A 1 84 ? 18.350 15.186 -49.749 1.00 84.81 84 ASN A O 1
ATOM 686 N N . CYS A 1 85 ? 16.462 14.167 -49.133 1.00 87.75 85 CY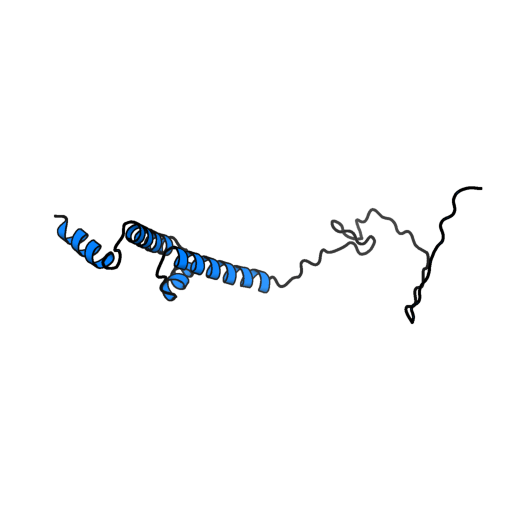S A N 1
ATOM 687 C CA . CYS A 1 85 ? 15.707 15.410 -48.883 1.00 87.75 85 CYS A CA 1
ATOM 688 C C . CYS A 1 85 ? 15.625 15.828 -47.410 1.00 87.75 85 CYS A C 1
ATOM 690 O O . CYS A 1 85 ? 14.978 16.819 -47.075 1.00 87.75 85 CYS A O 1
ATOM 692 N N . LYS A 1 86 ? 16.213 15.040 -46.509 1.00 84.81 86 LYS A N 1
ATOM 693 C CA . LYS A 1 86 ? 16.145 15.266 -45.068 1.00 84.81 86 LYS A CA 1
ATOM 694 C C . LYS A 1 86 ? 14.693 15.374 -44.542 1.00 84.81 86 LYS A C 1
ATOM 696 O O . LYS A 1 86 ? 14.466 16.073 -43.567 1.00 84.81 86 LYS A O 1
ATOM 701 N N . LYS A 1 87 ? 13.696 14.676 -45.101 1.00 84.12 87 LYS A N 1
ATOM 702 C CA . LYS A 1 87 ? 12.329 14.566 -44.525 1.00 84.12 87 LYS A CA 1
ATOM 703 C C . LYS A 1 87 ? 12.057 13.153 -43.995 1.00 84.12 87 LYS A C 1
ATOM 705 O O . LYS A 1 87 ? 12.729 12.210 -44.402 1.00 84.12 87 LYS A O 1
ATOM 710 N N . VAL A 1 88 ? 11.108 13.013 -43.071 1.00 83.81 88 VAL A N 1
ATOM 711 C CA . VAL A 1 88 ? 10.675 11.715 -42.513 1.00 83.81 88 VAL A CA 1
ATOM 712 C C . VAL A 1 88 ? 9.527 11.116 -43.339 1.00 83.81 88 VAL A C 1
ATOM 714 O O . VAL A 1 88 ? 8.963 11.794 -44.198 1.00 83.81 88 VAL A O 1
ATOM 717 N N . GLY A 1 89 ? 9.204 9.838 -43.119 1.00 83.62 89 GLY A N 1
ATOM 718 C CA . GLY A 1 89 ? 8.056 9.166 -43.749 1.00 83.62 89 GLY A CA 1
ATOM 719 C C . GLY A 1 89 ? 8.328 8.434 -45.072 1.00 83.62 89 GLY A C 1
ATOM 720 O O . GLY A 1 89 ? 7.409 7.834 -45.613 1.00 83.62 89 GLY A O 1
ATOM 721 N N . HIS A 1 90 ? 9.562 8.446 -45.593 1.00 86.56 90 HIS A N 1
ATOM 722 C CA . HIS A 1 90 ? 9.957 7.678 -46.786 1.00 86.56 90 HIS A CA 1
ATOM 723 C C . HIS A 1 90 ? 11.468 7.375 -46.809 1.00 86.56 90 HIS A C 1
ATOM 725 O O . HIS A 1 90 ? 12.257 8.048 -46.137 1.00 86.56 90 HIS A O 1
ATOM 731 N N . LEU A 1 91 ? 11.885 6.383 -47.606 1.00 83.88 91 LEU A N 1
ATOM 732 C CA . LEU A 1 91 ? 13.296 6.074 -47.879 1.00 83.88 91 LEU A CA 1
ATOM 733 C C . LEU A 1 91 ? 13.794 6.844 -49.110 1.00 83.88 91 LEU A C 1
ATOM 735 O O . LEU A 1 91 ? 13.013 7.220 -49.976 1.00 83.88 91 LEU A O 1
ATOM 739 N N . ALA A 1 92 ? 15.111 7.046 -49.232 1.00 83.19 92 ALA A N 1
ATOM 740 C CA . ALA A 1 92 ? 15.701 7.784 -50.359 1.00 83.19 92 ALA A CA 1
ATOM 741 C C . ALA A 1 92 ? 15.363 7.185 -51.736 1.00 83.19 92 ALA A C 1
ATOM 743 O O . ALA A 1 92 ? 15.285 7.917 -52.717 1.00 83.19 92 ALA A O 1
ATOM 744 N N . LYS A 1 93 ? 15.127 5.870 -51.790 1.00 80.00 93 LYS A N 1
ATOM 745 C CA . LYS A 1 93 ? 14.715 5.154 -53.001 1.00 80.00 93 LYS A CA 1
ATOM 746 C C . LYS A 1 93 ? 13.305 5.534 -53.469 1.00 80.00 93 LYS A C 1
ATOM 748 O O . LYS A 1 93 ? 13.052 5.530 -54.665 1.00 80.00 93 LYS A O 1
ATOM 753 N N . ASP A 1 94 ? 12.443 5.920 -52.533 1.00 82.50 94 ASP A N 1
ATOM 754 C CA . ASP A 1 94 ? 11.045 6.298 -52.765 1.00 82.50 94 ASP A CA 1
ATOM 755 C C . ASP A 1 94 ? 10.863 7.826 -52.689 1.00 82.50 94 ASP A C 1
ATOM 757 O O . ASP A 1 94 ? 9.756 8.347 -52.554 1.00 82.50 94 ASP A O 1
ATOM 761 N N . CYS A 1 95 ? 11.971 8.574 -52.724 1.00 82.69 95 CYS A N 1
ATOM 762 C CA . CYS A 1 95 ? 11.955 10.023 -52.642 1.00 82.69 95 CYS A CA 1
ATOM 763 C C . CYS A 1 95 ? 11.555 10.611 -53.996 1.00 82.69 95 CYS A C 1
ATOM 765 O O . CYS A 1 95 ? 12.313 10.539 -54.959 1.00 82.69 95 CYS A O 1
ATOM 767 N N . CYS A 1 96 ? 10.390 11.257 -54.054 1.00 77.94 96 CYS A N 1
ATOM 768 C CA . CYS A 1 96 ? 9.894 11.930 -55.257 1.00 77.94 96 CYS A CA 1
ATOM 769 C C . CYS A 1 96 ? 10.700 13.183 -55.662 1.00 77.94 96 CYS A C 1
ATOM 771 O O . CYS A 1 96 ? 10.388 13.807 -56.671 1.00 77.94 96 CYS A O 1
ATOM 773 N N . GLN A 1 97 ? 11.712 13.572 -54.877 1.00 69.69 97 GLN A N 1
ATOM 774 C CA . GLN A 1 97 ? 12.580 14.716 -55.156 1.00 69.69 97 GLN A CA 1
ATOM 775 C C . GLN A 1 97 ? 13.808 14.221 -55.933 1.00 69.69 97 GLN A C 1
ATOM 777 O O . GLN A 1 97 ? 14.751 13.681 -55.346 1.00 69.69 97 GLN A O 1
ATOM 782 N N . LEU A 1 98 ? 13.766 14.346 -57.261 1.00 58.38 98 LEU A N 1
ATOM 783 C CA . LEU A 1 98 ? 14.909 14.071 -58.133 1.00 58.38 98 LEU A CA 1
ATOM 784 C C . LEU A 1 98 ? 16.058 15.044 -57.819 1.00 58.38 98 LEU A C 1
ATOM 786 O O . LEU A 1 98 ? 15.834 16.157 -57.358 1.00 58.38 98 LEU A O 1
ATOM 790 N N . LYS A 1 99 ? 17.296 14.571 -57.996 1.00 54.94 99 LYS A N 1
ATOM 791 C CA . LYS A 1 99 ? 18.525 15.270 -57.601 1.00 54.94 99 LYS A CA 1
ATOM 792 C C . LYS A 1 99 ? 18.681 16.592 -58.359 1.00 54.94 99 LYS A C 1
ATOM 794 O O . LYS A 1 99 ? 19.096 16.568 -59.513 1.00 54.94 99 LYS A O 1
ATOM 799 N N . ASP A 1 100 ? 18.483 17.714 -57.680 1.00 47.16 100 ASP A N 1
ATOM 800 C CA . ASP A 1 100 ? 19.103 18.968 -58.094 1.00 47.16 100 ASP A CA 1
ATOM 801 C C . ASP A 1 100 ? 20.514 19.017 -57.504 1.00 47.16 100 ASP A C 1
ATOM 803 O O . ASP A 1 100 ? 20.717 19.109 -56.291 1.00 47.16 100 ASP A O 1
ATOM 807 N N . VAL A 1 101 ? 21.500 18.863 -58.381 1.00 53.47 101 VAL A N 1
ATOM 808 C CA . VAL A 1 101 ? 22.911 19.072 -58.071 1.00 53.47 101 VAL A CA 1
ATOM 809 C C . VAL A 1 101 ? 23.272 20.535 -58.369 1.00 53.47 101 VAL A C 1
ATOM 811 O O . VAL A 1 101 ? 22.952 21.053 -59.435 1.00 53.47 101 VAL A O 1
ATOM 814 N N . ASP A 1 102 ? 23.994 21.117 -57.403 1.00 47.25 102 ASP A N 1
ATOM 815 C CA . ASP A 1 102 ? 24.817 22.340 -57.406 1.00 47.25 102 ASP A CA 1
ATOM 816 C C . ASP A 1 102 ? 24.152 23.706 -57.118 1.00 47.25 102 ASP A C 1
ATOM 818 O O . ASP A 1 102 ? 23.356 24.224 -57.893 1.00 47.25 102 ASP A O 1
ATOM 822 N N . LYS A 1 103 ? 24.616 24.419 -56.073 1.00 40.31 103 LYS A N 1
ATOM 823 C CA . LYS A 1 103 ? 25.874 25.203 -56.068 1.00 40.31 103 LYS A CA 1
ATOM 824 C C . LYS A 1 103 ? 26.211 25.764 -54.672 1.00 40.31 103 LYS A C 1
ATOM 826 O O . LYS A 1 103 ? 25.407 26.439 -54.047 1.00 40.31 103 LYS A O 1
ATOM 831 N N . ASN A 1 104 ? 27.448 25.500 -54.246 1.00 34.84 104 ASN A N 1
ATOM 832 C CA . ASN A 1 104 ? 28.368 26.370 -53.499 1.00 34.84 104 ASN A CA 1
ATOM 833 C C . ASN A 1 104 ? 27.789 27.472 -52.579 1.00 34.84 104 ASN A C 1
ATOM 835 O O . ASN A 1 104 ? 27.345 28.515 -53.049 1.00 34.84 104 ASN A O 1
ATOM 839 N N . SER A 1 105 ? 28.022 27.340 -51.272 1.00 35.88 105 SER A N 1
ATOM 840 C CA . SER A 1 105 ? 28.440 28.470 -50.431 1.00 35.88 105 SER A CA 1
ATOM 841 C C . SER A 1 105 ? 29.367 27.945 -49.339 1.00 35.88 105 SER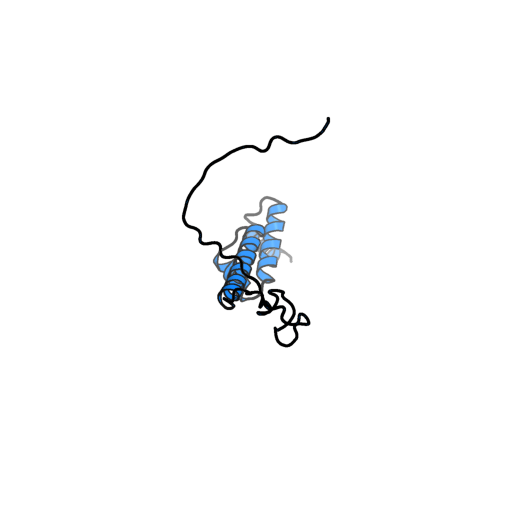 A C 1
ATOM 843 O O . SER A 1 105 ? 28.943 27.286 -48.393 1.00 35.88 105 SER A O 1
ATOM 845 N N . LYS A 1 106 ? 30.665 28.187 -49.538 1.00 45.31 106 LYS A N 1
ATOM 846 C CA . LYS A 1 106 ? 31.683 28.160 -48.488 1.00 45.31 106 LYS A CA 1
ATOM 847 C C . LYS A 1 106 ? 31.254 29.124 -47.383 1.00 45.31 106 LYS A C 1
ATOM 849 O O . LYS A 1 106 ? 31.061 30.293 -47.686 1.00 45.31 106 LYS A O 1
ATOM 854 N N . GLU A 1 107 ? 31.214 28.676 -46.136 1.00 37.66 107 GLU A N 1
ATOM 855 C CA . GLU A 1 107 ? 31.442 29.569 -44.998 1.00 37.66 107 GLU A CA 1
ATOM 856 C C . GLU A 1 107 ? 32.395 28.887 -44.022 1.00 37.66 107 GLU A C 1
ATOM 858 O O . GLU A 1 107 ? 32.022 28.113 -43.141 1.00 37.66 107 GLU A O 1
ATOM 863 N N . ASP A 1 108 ? 33.662 29.182 -44.287 1.00 43.84 108 ASP A N 1
ATOM 864 C CA . ASP A 1 108 ? 34.787 29.111 -43.372 1.00 43.84 108 ASP A CA 1
ATOM 865 C C . ASP A 1 108 ? 34.478 30.020 -42.167 1.00 43.84 108 ASP A C 1
ATOM 867 O O . ASP A 1 108 ? 34.159 31.198 -42.346 1.00 43.84 108 ASP A O 1
ATOM 871 N N . LYS A 1 109 ? 34.489 29.482 -40.944 1.00 41.22 109 LYS A N 1
ATOM 872 C CA . LYS A 1 109 ? 34.201 30.251 -39.722 1.00 41.22 109 LYS A CA 1
ATOM 873 C C . LYS A 1 109 ? 35.457 30.382 -38.881 1.00 41.22 109 LYS A C 1
ATOM 875 O O . LYS A 1 109 ? 35.584 29.717 -37.857 1.00 41.22 109 LYS A O 1
ATOM 880 N N . ASP A 1 110 ? 36.322 31.309 -39.279 1.00 43.19 110 ASP A N 1
ATOM 881 C CA . ASP A 1 110 ? 37.324 31.877 -38.383 1.00 43.19 110 ASP A CA 1
ATOM 882 C C . ASP A 1 110 ? 37.240 33.423 -38.362 1.00 43.19 110 ASP A C 1
ATOM 884 O O . ASP A 1 110 ? 37.709 34.113 -39.262 1.00 43.19 110 ASP A O 1
ATOM 888 N N . LYS A 1 111 ? 36.657 33.931 -37.257 1.00 37.69 111 LYS A N 1
ATOM 889 C CA . LYS A 1 111 ? 36.892 35.244 -36.596 1.00 37.69 111 LYS A CA 1
ATOM 890 C C . LYS A 1 111 ? 36.366 36.564 -37.249 1.00 37.69 111 LYS A C 1
ATOM 892 O O . LYS A 1 111 ? 35.973 36.574 -38.403 1.00 37.69 111 LYS A O 1
ATOM 897 N N . PRO A 1 112 ? 36.351 37.719 -36.526 1.00 35.78 112 PRO A N 1
ATOM 898 C CA . PRO A 1 112 ? 35.436 38.122 -35.441 1.00 35.78 112 PRO A CA 1
ATOM 899 C C . PRO A 1 112 ? 34.554 39.374 -35.726 1.00 35.78 112 PRO A C 1
ATOM 901 O O . PRO A 1 112 ? 34.829 40.177 -36.606 1.00 35.78 112 PRO A O 1
ATOM 904 N N . ARG A 1 113 ? 33.537 39.546 -34.856 1.00 37.50 113 ARG A N 1
ATOM 905 C CA . ARG A 1 113 ? 32.782 40.759 -34.426 1.00 37.50 113 ARG A CA 1
ATOM 906 C C . ARG A 1 113 ? 33.235 42.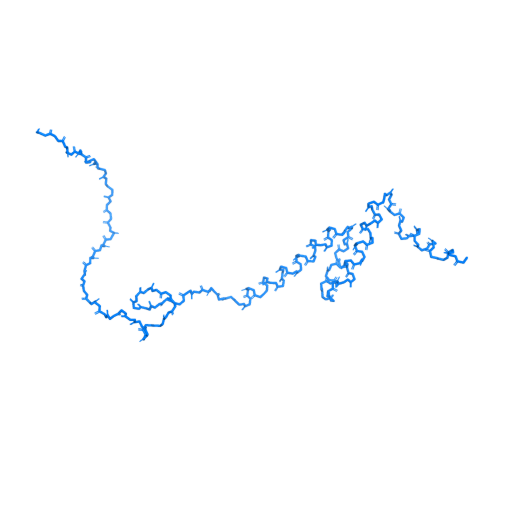147 -34.960 1.00 37.50 113 ARG A C 1
ATOM 908 O O . ARG A 1 113 ? 34.351 42.551 -34.657 1.00 37.50 113 ARG A O 1
ATOM 915 N N . LEU A 1 114 ? 32.293 42.968 -35.467 1.00 34.44 114 LEU A N 1
ATOM 916 C CA . LEU A 1 114 ? 31.729 44.171 -34.793 1.00 34.44 114 LEU A CA 1
ATOM 917 C C . LEU A 1 114 ? 30.711 44.968 -35.659 1.00 34.44 114 LEU A C 1
ATOM 919 O O . LEU A 1 114 ? 30.796 45.037 -36.875 1.00 34.44 114 LEU A O 1
ATOM 923 N N . HIS A 1 115 ? 29.752 45.536 -34.923 1.00 33.28 115 HIS A N 1
ATOM 924 C CA . HIS A 1 115 ? 28.644 46.481 -35.159 1.00 33.28 115 HIS A CA 1
ATOM 925 C C . HIS A 1 115 ? 28.731 47.522 -36.311 1.00 33.28 115 HIS A C 1
ATOM 927 O O . HIS A 1 115 ? 29.749 48.193 -36.432 1.00 33.28 115 HIS A O 1
ATOM 933 N N . ALA A 1 116 ? 27.614 47.796 -37.015 1.00 33.50 116 ALA A N 1
ATOM 934 C CA . ALA A 1 116 ? 26.758 48.996 -36.831 1.00 33.50 116 ALA A CA 1
ATOM 935 C C . ALA A 1 116 ? 25.868 49.357 -38.058 1.00 33.50 116 ALA A C 1
ATOM 937 O O . ALA A 1 116 ? 26.347 49.476 -39.176 1.00 33.50 116 ALA A O 1
ATOM 938 N N . THR A 1 117 ? 24.583 49.590 -37.750 1.00 37.09 117 THR A N 1
ATOM 939 C CA . THR A 1 117 ? 23.598 50.559 -38.294 1.00 37.09 117 THR A CA 1
ATOM 940 C C . THR A 1 117 ? 23.294 50.644 -39.801 1.00 37.09 117 THR A C 1
ATOM 942 O O . THR A 1 117 ? 24.099 51.111 -40.596 1.00 37.09 117 THR A O 1
ATOM 94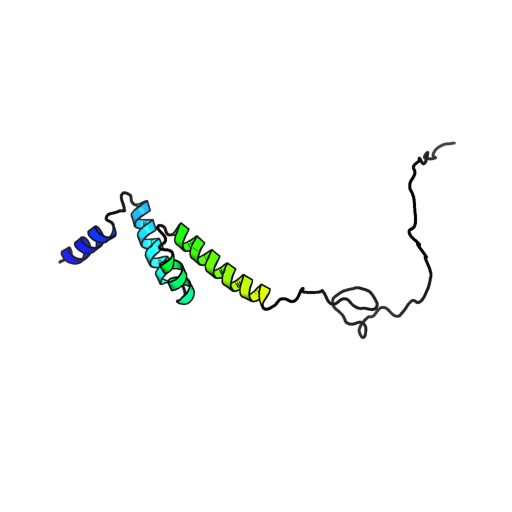5 N N . ILE A 1 118 ? 22.028 50.372 -40.157 1.00 36.53 118 ILE A N 1
ATOM 946 C CA . ILE A 1 118 ? 21.387 50.826 -41.404 1.00 36.53 118 ILE A CA 1
ATOM 947 C C . ILE A 1 118 ? 20.454 51.997 -41.060 1.00 36.53 118 ILE A C 1
ATOM 949 O O . ILE A 1 118 ? 19.518 51.833 -40.276 1.00 36.53 118 ILE A O 1
ATOM 953 N N . VAL A 1 119 ? 20.707 53.168 -41.650 1.00 43.78 119 VAL A N 1
ATOM 954 C CA . VAL A 1 119 ? 19.714 54.248 -41.780 1.00 43.78 119 VAL A CA 1
ATOM 955 C C . VAL A 1 119 ? 18.726 53.832 -42.875 1.00 43.78 119 VAL A C 1
ATOM 957 O O . VAL A 1 119 ? 19.144 53.368 -43.935 1.00 43.78 119 VAL A O 1
ATOM 960 N N . LYS A 1 120 ? 17.422 53.948 -42.605 1.00 39.12 120 LYS A N 1
ATOM 961 C CA . LYS A 1 120 ? 16.349 53.619 -43.559 1.00 39.12 120 LYS A CA 1
ATOM 962 C C . LYS A 1 120 ? 16.124 54.771 -44.552 1.00 39.12 120 LYS A C 1
ATOM 964 O O . LYS A 1 120 ? 16.198 55.916 -44.109 1.00 39.12 120 LYS A O 1
ATOM 969 N N . PRO A 1 121 ? 15.796 54.500 -45.828 1.00 41.34 121 PRO A N 1
ATOM 970 C CA . PRO A 1 121 ? 15.451 55.540 -46.786 1.00 41.34 121 PRO A CA 1
ATOM 971 C C . PRO A 1 121 ? 13.952 55.528 -47.119 1.00 41.34 121 PRO A C 1
ATOM 973 O O . PRO A 1 121 ? 13.459 54.558 -47.687 1.00 41.34 121 PRO A O 1
ATOM 976 N N . GLU A 1 122 ? 13.254 56.622 -46.831 1.00 37.94 122 GLU A N 1
ATOM 977 C CA . GLU A 1 122 ? 12.071 57.031 -47.592 1.00 37.94 122 GLU A CA 1
ATOM 978 C C . GLU A 1 122 ? 11.891 58.562 -47.525 1.00 37.94 122 GLU A C 1
ATOM 980 O O . GLU A 1 122 ? 12.148 59.174 -46.490 1.00 37.94 122 GLU A O 1
ATOM 985 N N . ASP A 1 123 ? 11.488 59.116 -48.677 1.00 35.28 123 ASP A N 1
ATOM 986 C CA . ASP A 1 123 ? 11.033 60.484 -48.992 1.00 35.28 123 ASP A CA 1
ATOM 987 C C . ASP A 1 123 ? 12.060 61.580 -49.400 1.00 35.28 123 ASP A C 1
ATOM 989 O O . ASP A 1 123 ? 12.600 62.293 -48.561 1.00 35.28 123 ASP A O 1
ATOM 993 N N . ILE A 1 124 ? 12.157 61.765 -50.738 1.00 37.59 124 ILE A N 1
ATOM 994 C CA . ILE A 1 124 ? 12.545 62.963 -51.541 1.00 37.59 124 ILE A CA 1
ATOM 995 C C . ILE A 1 124 ? 14.020 63.396 -51.545 1.00 37.59 124 ILE A C 1
ATOM 997 O O . ILE A 1 124 ? 14.539 63.898 -50.527 1.00 37.59 124 ILE A O 1
#

Secondary structure (DSSP, 8-state):
--HHHHHHHHHHSTT--SHHHHHHHHHHHHHHHHS-HHHHHHHHHT--SSHHHHHHHHHHHHHHHHHHHHHHT---------TTT--SSS-GGG-----------------------PPP----

Foldseek 3Di:
DCVVVVVVVCVQCVVPPDPVSVVFSVLLVVVLVPDDPVLSVQLVVVPDPTNVSSVVSSVVVVVVVVVVVCVVVVDDPPQDAAPQPRHHDDHVVPDPDDDDDDDDDDDDDDDDDDDDDDDDDDDD

pLDDT: mean 76.84, std 22.27, range [33.28, 98.25]

Sequence (124 aa):
MLTPITDLADKWLVSCTTREKVIDCVILEQFVNVLPEEARTWVKERKPSSSKEAGQFAENFRQARMDKWEAAIGRKVEEKRCHNCKKVGHLAKDCCQLKDVDKNSKEDKDKPRLHATIVKPEDI

Radius of gyration: 33.46 Å; chains: 1; bounding box: 62×78×77 Å

Organism: Amphimedon queenslandica (NCBI:txid400682)